Protein AF-F9VMH4-F1 (afdb_monomer)

Organism: Sulfurisphaera tokodaii (strain DSM 16993 / JCM 10545 / NBRC 100140 / 7) (NCBI:txid273063)

Sequence (99 aa):
MEYKCFICKNIFDSFRNLKIHVIRAHNNGQCPLCGKETKNLSMHSKMMAKSDPWHLVLSCIL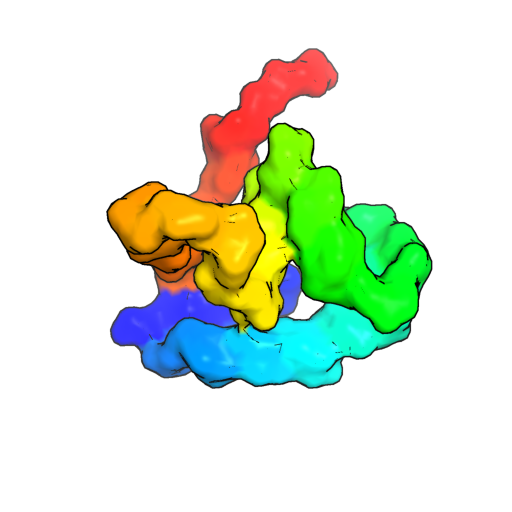TECDYINDDEIKRMMINLVKIVLVESVPLDIISKEEN

Solvent-accessible surface area (backbone atoms only — not comparable to full-atom values): 5797 Å² total; per-residue (Å²): 113,56,33,37,39,89,88,81,63,53,76,24,80,37,69,67,57,41,32,54,44,46,59,71,76,50,60,79,49,37,36,85,87,79,68,48,76,35,98,46,61,54,63,53,20,52,72,40,30,85,82,31,71,67,30,32,46,52,17,33,54,70,52,65,40,70,85,47,85,50,66,65,60,31,51,52,50,53,50,52,46,52,49,45,28,47,69,69,56,65,64,68,80,72,52,73,90,78,133

Secondary structure (DSSP, 8-state):
-PEEPTTT--EESSHHHHHHHHHHHS-SSB-TTT--B-S-HHHHHHHHTTT-HHHHHHHHHHHTTTT---HHHHHHHHHHHHHHHHS---GGGTS----

Foldseek 3Di:
DWFADPLPRDIDPDLLVSLVCCVPPVPPQAHSPPRHGDPDLLVVLVVCVVPDVVSVLVNCSNPLPVVPPDPVVSVVSNVVSRCCRPPVPPCVVVPDDDD

InterPro domains:
  IPR013087 Zinc finger C2H2-type [PS00028] (5-26)

Radius of gyration: 13.09 Å; Cα contacts (8 Å, |Δi|>4): 111; chains: 1; bounding box: 37×30×31 Å

pLDDT: mean 89.06, std 14.68, range [36.03, 97.75]

Nearest PDB structures (foldseek):
  2wbt-assembly1_B  TM=5.579E-01  e=8.723E-01  Sulfolobus spindle-shaped virus 1
  2wbt-assembly1_A  TM=5.635E-01  e=8.723E-01  Sulfolobus spindle-shaped virus 1

Structure (mmCIF, N/CA/C/O backbone):
data_AF-F9VMH4-F1
#
_entry.id   AF-F9VMH4-F1
#
loop_
_atom_site.group_PDB
_atom_site.id
_atom_site.type_symbol
_atom_site.label_atom_id
_atom_site.label_alt_id
_atom_site.label_comp_id
_atom_site.label_asym_id
_atom_site.label_entity_id
_atom_site.label_seq_id
_atom_site.pdbx_PDB_ins_code
_atom_site.Cartn_x
_atom_site.Cartn_y
_atom_site.Cartn_z
_atom_site.occupancy
_atom_site.B_iso_or_equiv
_atom_site.auth_seq_id
_atom_site.auth_comp_id
_atom_site.auth_asym_id
_atom_site.auth_atom_id
_atom_site.pdbx_PDB_model_num
ATOM 1 N N . MET A 1 1 ? 8.200 -15.260 1.804 1.00 77.00 1 MET A N 1
ATOM 2 C CA . MET A 1 1 ? 6.979 -14.502 2.131 1.00 77.00 1 MET A CA 1
ATOM 3 C C . MET A 1 1 ? 6.554 -13.788 0.869 1.00 77.00 1 MET A C 1
ATOM 5 O O . MET A 1 1 ? 7.366 -13.045 0.333 1.00 77.00 1 MET A O 1
ATOM 9 N N . GLU A 1 2 ? 5.359 -14.065 0.367 1.00 91.88 2 GLU A N 1
ATOM 10 C CA . GLU A 1 2 ? 4.872 -13.513 -0.898 1.00 91.88 2 GLU A CA 1
ATOM 11 C C . GLU A 1 2 ? 3.946 -12.328 -0.628 1.00 91.88 2 GLU A C 1
ATOM 13 O O . GLU A 1 2 ? 2.986 -12.442 0.124 1.00 91.88 2 GLU A O 1
ATOM 18 N N . TYR A 1 3 ? 4.246 -11.178 -1.221 1.00 94.25 3 TYR A N 1
ATOM 19 C CA . TYR A 1 3 ? 3.480 -9.949 -1.063 1.00 94.25 3 TYR A CA 1
ATOM 20 C C . TYR A 1 3 ? 2.589 -9.736 -2.277 1.00 94.25 3 TYR A C 1
ATOM 22 O O . TYR A 1 3 ? 3.073 -9.527 -3.391 1.00 94.25 3 TYR A O 1
ATOM 30 N N . LYS A 1 4 ? 1.280 -9.741 -2.059 1.00 94.94 4 LYS A N 1
ATOM 31 C CA . LYS A 1 4 ? 0.273 -9.536 -3.092 1.00 94.94 4 LYS A CA 1
ATOM 32 C C . LYS A 1 4 ? -0.090 -8.059 -3.191 1.00 94.94 4 LYS A C 1
ATOM 34 O O . LYS A 1 4 ? -0.492 -7.425 -2.217 1.00 94.94 4 LYS A O 1
ATOM 39 N N . CYS A 1 5 ? 0.004 -7.495 -4.389 1.00 94.81 5 CYS A N 1
ATOM 40 C CA . CYS A 1 5 ? -0.503 -6.158 -4.662 1.00 94.81 5 CYS A CA 1
ATOM 41 C C . CYS A 1 5 ? -2.022 -6.146 -4.482 1.00 94.81 5 CYS A C 1
ATOM 43 O O . CYS A 1 5 ? -2.747 -6.817 -5.209 1.00 94.81 5 CYS A O 1
ATOM 45 N N . PHE A 1 6 ? -2.535 -5.357 -3.546 1.00 92.00 6 PHE A N 1
ATOM 46 C CA . PHE A 1 6 ? -3.974 -5.316 -3.301 1.00 92.00 6 PHE A CA 1
ATOM 47 C C . PHE A 1 6 ? -4.774 -4.658 -4.445 1.00 92.00 6 PHE A C 1
ATOM 49 O O . PHE A 1 6 ? -5.960 -4.960 -4.574 1.00 92.00 6 PHE A O 1
ATOM 56 N N . ILE A 1 7 ? -4.119 -3.869 -5.312 1.00 93.69 7 ILE A N 1
ATOM 57 C CA . ILE A 1 7 ? -4.715 -3.182 -6.474 1.00 93.69 7 ILE A CA 1
ATOM 58 C C . ILE A 1 7 ? -4.889 -4.138 -7.667 1.00 93.69 7 ILE A C 1
ATOM 60 O O . ILE A 1 7 ? -5.991 -4.275 -8.182 1.00 93.69 7 ILE A O 1
ATOM 64 N N . CYS A 1 8 ? -3.825 -4.833 -8.097 1.00 95.06 8 CYS A N 1
ATOM 65 C CA . CYS A 1 8 ? -3.849 -5.673 -9.311 1.00 95.06 8 CYS A CA 1
ATOM 66 C C . CYS A 1 8 ? -3.523 -7.157 -9.078 1.00 95.06 8 CYS A C 1
ATOM 68 O O . CYS A 1 8 ? -3.385 -7.919 -10.027 1.00 95.06 8 CYS A O 1
ATOM 70 N N . LYS A 1 9 ? -3.366 -7.570 -7.817 1.00 92.69 9 LYS A N 1
ATOM 71 C CA . LYS A 1 9 ? -3.144 -8.955 -7.365 1.00 92.69 9 LYS A CA 1
ATOM 72 C C . LYS A 1 9 ? -1.837 -9.627 -7.822 1.00 92.69 9 LYS A C 1
ATOM 74 O O . LYS A 1 9 ? -1.639 -10.792 -7.493 1.00 92.69 9 LYS A O 1
ATOM 79 N N . ASN A 1 10 ? -0.920 -8.897 -8.467 1.00 95.00 10 ASN A N 1
ATOM 80 C CA . ASN A 1 10 ? 0.439 -9.373 -8.762 1.00 95.00 10 ASN A CA 1
ATOM 81 C C . ASN A 1 10 ? 1.207 -9.712 -7.478 1.00 95.00 10 ASN A C 1
ATOM 83 O O . ASN A 1 10 ? 1.066 -9.015 -6.472 1.00 95.00 10 ASN A O 1
ATOM 87 N N . ILE A 1 11 ? 2.037 -10.751 -7.537 1.00 95.69 11 ILE A N 1
ATOM 88 C CA . ILE A 1 11 ? 2.773 -11.292 -6.391 1.00 95.69 11 ILE A CA 1
ATOM 89 C C . ILE A 1 11 ? 4.254 -10.914 -6.493 1.00 95.69 11 ILE A C 1
ATOM 91 O O . ILE A 1 11 ? 4.834 -10.928 -7.578 1.00 95.69 11 ILE A O 1
ATOM 95 N N . PHE A 1 12 ? 4.859 -10.577 -5.355 1.00 96.38 12 PHE A N 1
ATOM 96 C CA . PHE A 1 12 ? 6.259 -10.178 -5.235 1.00 96.38 12 PHE A CA 1
ATOM 97 C C . PHE A 1 12 ? 6.938 -10.923 -4.086 1.00 96.38 12 PHE A C 1
ATOM 99 O O . PHE A 1 12 ? 6.359 -11.113 -3.021 1.00 96.38 12 PHE A O 1
ATOM 106 N N . ASP A 1 13 ? 8.202 -11.281 -4.268 1.00 95.56 13 ASP A N 1
ATOM 107 C CA . ASP A 1 13 ? 9.041 -11.966 -3.274 1.00 95.56 13 ASP A CA 1
ATOM 108 C C . ASP A 1 13 ? 9.497 -11.064 -2.108 1.00 95.56 13 ASP A C 1
ATOM 110 O O . ASP A 1 13 ? 9.974 -11.543 -1.077 1.00 95.56 13 ASP A O 1
ATOM 114 N N . SER A 1 14 ? 9.357 -9.744 -2.252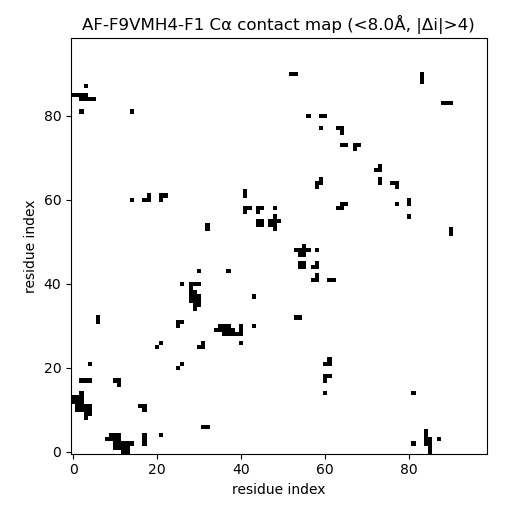 1.00 95.62 14 SER A N 1
ATOM 115 C CA . SER A 1 14 ? 9.752 -8.771 -1.238 1.00 95.62 14 SER A CA 1
ATOM 116 C C . SER A 1 14 ? 8.853 -7.535 -1.217 1.00 95.62 14 SER A C 1
ATOM 118 O O . SER A 1 14 ? 8.355 -7.064 -2.242 1.00 95.62 14 SER A O 1
ATOM 120 N N . PHE A 1 15 ? 8.711 -6.944 -0.027 1.00 95.00 15 PHE A N 1
ATOM 121 C CA . PHE A 1 15 ? 7.957 -5.703 0.173 1.00 95.00 15 PHE A CA 1
ATOM 122 C C . PHE A 1 15 ? 8.532 -4.537 -0.647 1.00 95.00 15 PHE A C 1
ATOM 124 O O . PHE A 1 15 ? 7.791 -3.718 -1.186 1.00 95.00 15 PHE A O 1
ATOM 131 N N . ARG A 1 16 ? 9.863 -4.489 -0.804 1.00 96.12 16 ARG A N 1
ATOM 132 C CA . ARG A 1 16 ? 10.549 -3.495 -1.640 1.00 96.12 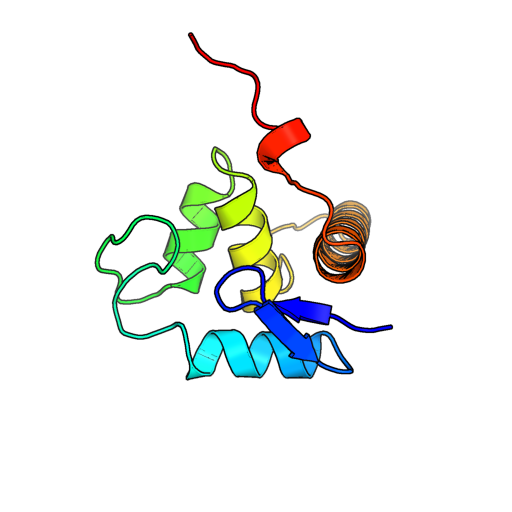16 ARG A CA 1
ATOM 133 C C . ARG A 1 16 ? 10.150 -3.620 -3.112 1.00 96.12 16 ARG A C 1
ATOM 135 O O . ARG A 1 16 ? 9.892 -2.602 -3.750 1.00 96.12 16 ARG A O 1
ATOM 142 N N . ASN A 1 17 ? 10.074 -4.842 -3.639 1.00 97.50 17 ASN A N 1
ATOM 143 C CA . ASN A 1 17 ? 9.660 -5.076 -5.023 1.00 97.50 17 ASN A CA 1
ATOM 144 C C . ASN A 1 17 ? 8.187 -4.703 -5.235 1.00 97.50 17 ASN A C 1
ATOM 146 O O . ASN A 1 17 ? 7.874 -4.022 -6.212 1.00 97.50 17 ASN A O 1
ATOM 150 N N . LEU A 1 18 ? 7.310 -5.024 -4.276 1.00 97.25 18 LEU A N 1
ATOM 151 C CA . LEU A 1 18 ? 5.919 -4.562 -4.294 1.00 97.25 18 LEU A CA 1
ATOM 152 C C . LEU A 1 18 ? 5.822 -3.025 -4.286 1.00 97.25 18 LEU A C 1
ATOM 154 O O . LEU A 1 18 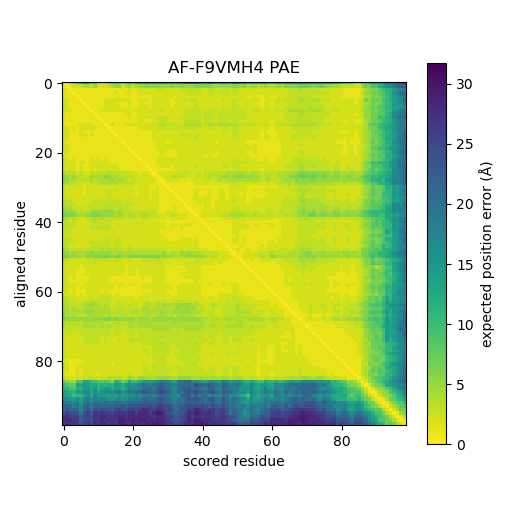? 5.080 -2.454 -5.083 1.00 97.25 18 LEU A O 1
ATOM 158 N N . LYS A 1 19 ? 6.588 -2.337 -3.433 1.00 97.19 19 LYS A N 1
ATOM 159 C CA . LYS A 1 19 ? 6.635 -0.866 -3.390 1.00 97.19 19 LYS A CA 1
ATOM 160 C C . LYS A 1 19 ? 7.031 -0.268 -4.739 1.00 97.19 19 LYS A C 1
ATOM 162 O O . LYS A 1 19 ? 6.348 0.621 -5.242 1.00 97.19 19 LYS A O 1
ATOM 167 N N . ILE A 1 20 ? 8.109 -0.773 -5.345 1.00 97.56 20 ILE A N 1
ATOM 168 C CA . ILE A 1 20 ? 8.562 -0.329 -6.673 1.00 97.56 20 ILE A CA 1
ATOM 169 C C . ILE A 1 20 ? 7.470 -0.564 -7.721 1.00 97.56 20 ILE A C 1
ATOM 171 O O . ILE A 1 20 ? 7.220 0.314 -8.547 1.00 97.56 20 ILE A O 1
ATOM 175 N N . HIS A 1 21 ? 6.801 -1.717 -7.675 1.00 97.75 21 HIS A N 1
ATOM 176 C CA . HIS A 1 21 ? 5.677 -2.010 -8.555 1.00 97.75 21 HIS A CA 1
ATOM 177 C C . HIS A 1 21 ? 4.544 -0.990 -8.395 1.00 97.75 21 HIS A C 1
ATOM 179 O O . HIS A 1 21 ? 4.109 -0.431 -9.398 1.00 97.75 21 HIS A O 1
ATOM 185 N N . VAL A 1 22 ? 4.110 -0.688 -7.167 1.00 97.25 22 VAL A N 1
ATOM 186 C CA . VAL A 1 22 ? 3.029 0.281 -6.920 1.00 97.25 22 VAL A CA 1
ATOM 187 C C . VAL A 1 22 ? 3.391 1.671 -7.445 1.00 97.25 22 VAL A C 1
ATOM 189 O O . VAL A 1 22 ? 2.578 2.295 -8.122 1.00 97.25 22 VAL A O 1
ATOM 192 N N . ILE A 1 23 ? 4.628 2.126 -7.222 1.00 96.12 23 ILE A N 1
ATOM 193 C CA . ILE A 1 23 ? 5.110 3.426 -7.720 1.00 96.12 23 ILE A CA 1
ATOM 194 C C . ILE A 1 23 ? 5.117 3.483 -9.253 1.00 96.12 23 ILE A C 1
ATOM 196 O O . ILE A 1 23 ? 4.867 4.541 -9.820 1.00 96.12 23 ILE A O 1
ATOM 200 N N . ARG A 1 24 ? 5.427 2.378 -9.939 1.00 96.62 24 ARG A N 1
ATOM 201 C CA . ARG A 1 24 ? 5.551 2.361 -11.407 1.00 96.62 24 ARG A CA 1
ATOM 202 C C . ARG A 1 24 ? 4.237 2.089 -12.131 1.00 96.62 24 ARG A C 1
ATOM 204 O O . ARG A 1 24 ? 4.028 2.638 -13.204 1.00 96.62 24 ARG A O 1
ATOM 211 N N . ALA A 1 25 ? 3.391 1.224 -11.579 1.00 96.88 25 ALA A N 1
ATOM 212 C CA . ALA A 1 25 ? 2.183 0.745 -12.246 1.00 96.88 25 ALA A CA 1
ATOM 213 C C . ALA A 1 25 ? 0.918 1.511 -11.835 1.00 96.88 25 ALA A C 1
ATOM 215 O O . ALA A 1 25 ? 0.003 1.628 -12.642 1.00 96.88 25 ALA A O 1
ATOM 216 N N . HIS A 1 26 ? 0.873 2.044 -10.608 1.00 95.44 26 HIS A N 1
ATOM 217 C CA . HIS A 1 26 ? -0.355 2.592 -10.010 1.00 95.44 26 HIS A CA 1
ATOM 218 C C . HIS A 1 26 ? -0.250 4.072 -9.621 1.00 95.44 26 HIS A C 1
ATOM 220 O O . HIS A 1 26 ? -1.145 4.602 -8.971 1.00 95.44 26 HIS A O 1
ATOM 226 N N . ASN A 1 27 ? 0.832 4.752 -10.010 1.00 92.19 27 ASN A N 1
ATOM 227 C CA . ASN A 1 27 ? 1.002 6.197 -9.840 1.00 92.19 27 ASN A CA 1
ATOM 228 C C . ASN A 1 27 ? 0.933 6.906 -11.200 1.00 92.19 27 ASN A C 1
ATOM 230 O O . ASN A 1 27 ? 1.942 7.346 -11.747 1.00 92.19 27 ASN A O 1
ATOM 234 N N . ASN A 1 28 ? -0.270 6.984 -11.761 1.00 92.56 28 ASN A N 1
ATOM 235 C CA . ASN A 1 28 ? -0.548 7.517 -13.099 1.00 92.56 28 ASN A CA 1
ATOM 236 C C . ASN A 1 28 ? -1.255 8.889 -13.068 1.00 92.56 28 ASN A C 1
ATOM 238 O O . ASN A 1 28 ? -1.954 9.248 -14.010 1.00 92.56 28 ASN A O 1
ATOM 242 N N . GLY A 1 29 ? -1.096 9.655 -11.983 1.00 94.06 29 GLY A N 1
ATOM 243 C CA . GLY A 1 29 ? -1.779 10.943 -11.790 1.00 94.06 29 GLY A CA 1
ATOM 244 C C . GLY A 1 29 ? -3.196 10.830 -11.218 1.00 94.06 29 GLY A C 1
ATOM 245 O O . GLY A 1 29 ? -3.832 11.850 -10.954 1.00 94.06 29 GLY A O 1
ATOM 246 N N . GLN A 1 30 ? -3.674 9.613 -10.961 1.00 96.81 30 GLN A N 1
ATOM 247 C CA . GLN A 1 30 ? -4.948 9.331 -10.311 1.00 96.81 30 GLN A CA 1
ATOM 248 C C . GLN A 1 30 ? -4.733 8.370 -9.138 1.00 96.81 30 GLN A C 1
ATOM 250 O O . GLN A 1 30 ? -3.860 7.506 -9.174 1.00 96.81 30 GLN A O 1
ATOM 255 N N . CYS A 1 31 ? -5.516 8.520 -8.070 1.00 97.12 31 CYS A N 1
ATOM 256 C CA . CYS A 1 31 ? -5.505 7.559 -6.977 1.00 97.12 31 CYS A CA 1
ATOM 257 C C . CYS A 1 31 ? -6.170 6.245 -7.422 1.00 97.12 31 CYS A C 1
ATOM 259 O O . CYS A 1 31 ? -7.342 6.280 -7.808 1.00 97.12 31 CYS A O 1
ATOM 261 N N . PRO A 1 32 ? -5.495 5.086 -7.302 1.00 95.75 32 PRO A N 1
ATOM 262 C CA . PRO A 1 32 ? -6.048 3.798 -7.720 1.00 95.75 32 PRO A CA 1
ATOM 263 C C . PRO A 1 32 ? -7.188 3.295 -6.819 1.00 95.75 32 PRO A C 1
ATOM 265 O O . PRO A 1 32 ? -7.823 2.304 -7.158 1.00 95.75 32 PRO A O 1
ATOM 268 N N . LEU A 1 33 ? -7.437 3.940 -5.672 1.00 95.44 33 LEU A N 1
ATOM 269 C CA . LEU A 1 33 ? -8.465 3.522 -4.709 1.00 95.44 33 LEU A CA 1
ATOM 270 C C . LEU A 1 33 ? -9.761 4.319 -4.836 1.00 95.44 33 LEU A C 1
ATOM 272 O O . LEU A 1 33 ? -10.840 3.746 -4.764 1.00 95.44 33 LEU A O 1
ATOM 276 N N . CYS A 1 34 ? -9.661 5.636 -5.030 1.00 96.31 34 CYS A N 1
ATOM 277 C CA . CYS A 1 34 ? -10.827 6.523 -5.081 1.00 96.31 34 CYS A CA 1
ATOM 278 C C . CYS A 1 34 ? -11.014 7.244 -6.422 1.00 96.31 34 CYS A C 1
ATOM 280 O O . CYS A 1 34 ? -11.956 8.016 -6.569 1.00 96.31 34 CYS A O 1
ATOM 282 N N . GLY A 1 35 ? -10.107 7.066 -7.387 1.00 96.12 35 GLY A N 1
ATOM 283 C CA . GLY A 1 35 ? -10.199 7.719 -8.694 1.00 96.12 35 GLY A CA 1
ATOM 284 C C . GLY A 1 35 ? -9.950 9.234 -8.675 1.00 96.12 35 GLY A C 1
ATOM 285 O O . GLY A 1 35 ? -10.120 9.898 -9.694 1.00 96.12 35 GLY A O 1
ATOM 286 N N . LYS A 1 36 ? -9.537 9.826 -7.550 1.00 97.12 36 LYS A N 1
ATOM 287 C CA . LYS A 1 36 ? -9.249 11.264 -7.487 1.00 97.12 36 LYS A CA 1
ATOM 288 C C . LYS A 1 36 ? -7.926 11.594 -8.179 1.00 97.12 36 LYS A C 1
ATOM 290 O O . LYS A 1 36 ? -6.911 10.960 -7.895 1.00 97.12 36 LYS A O 1
ATOM 295 N N . GLU A 1 37 ? -7.915 12.618 -9.027 1.00 97.69 37 GLU A N 1
ATOM 296 C CA . GLU A 1 37 ? -6.678 13.150 -9.606 1.00 97.69 37 GLU A CA 1
ATOM 297 C C . GLU A 1 37 ? -5.738 13.671 -8.508 1.00 97.69 37 GLU A C 1
ATOM 299 O O . GLU A 1 37 ? -6.139 14.414 -7.606 1.00 97.69 37 GLU A O 1
ATOM 304 N N . THR A 1 38 ? -4.469 13.273 -8.567 1.00 96.31 38 THR A N 1
ATOM 305 C CA . THR A 1 38 ? -3.451 13.679 -7.601 1.00 96.31 38 THR A CA 1
ATOM 306 C C . THR A 1 38 ? -2.079 13.786 -8.250 1.00 96.31 38 THR A C 1
ATOM 308 O O . THR A 1 38 ? -1.607 12.883 -8.933 1.00 96.31 38 THR A O 1
ATOM 311 N N . LYS A 1 39 ? -1.391 14.897 -7.975 1.00 93.81 39 LYS A N 1
ATOM 312 C CA . LYS A 1 39 ? 0.009 15.100 -8.379 1.00 93.81 39 LYS A CA 1
ATOM 313 C C . LYS A 1 39 ? 0.995 14.378 -7.457 1.00 93.81 39 LYS A C 1
ATOM 315 O O . LYS A 1 39 ? 2.157 14.217 -7.810 1.00 93.81 39 LYS A O 1
ATOM 320 N N . ASN A 1 40 ? 0.553 13.985 -6.261 1.00 94.69 40 ASN A N 1
ATOM 321 C CA . ASN A 1 40 ? 1.376 13.313 -5.263 1.00 94.69 40 ASN A CA 1
ATOM 322 C C . ASN A 1 40 ? 0.545 12.234 -4.560 1.00 94.69 40 ASN A C 1
ATOM 324 O O . ASN A 1 40 ? -0.177 12.501 -3.593 1.00 94.69 40 ASN A O 1
ATOM 328 N N . LEU A 1 41 ? 0.642 11.005 -5.070 1.00 96.06 41 LEU A N 1
ATOM 329 C CA . LEU A 1 41 ? -0.106 9.866 -4.548 1.00 96.06 41 LEU A CA 1
ATOM 330 C C . LEU A 1 41 ? 0.237 9.561 -3.084 1.00 96.06 41 LEU A C 1
ATOM 332 O O . LEU A 1 41 ? -0.662 9.249 -2.305 1.00 96.06 41 LEU A O 1
ATOM 336 N N . SER A 1 42 ? 1.502 9.707 -2.686 1.00 95.38 42 SER A N 1
ATOM 337 C CA . SER A 1 42 ? 1.948 9.466 -1.309 1.00 95.38 42 SER A CA 1
ATOM 338 C C . SER A 1 42 ? 1.278 10.423 -0.324 1.00 95.38 42 SER A C 1
ATOM 340 O O . SER A 1 42 ? 0.704 9.987 0.672 1.00 95.38 42 SER A O 1
ATOM 342 N N . MET A 1 43 ? 1.282 11.727 -0.622 1.00 95.62 43 MET A N 1
ATOM 343 C CA . MET A 1 43 ? 0.654 12.724 0.248 1.00 95.62 43 MET A CA 1
ATOM 344 C C . MET A 1 43 ? -0.868 12.574 0.282 1.00 95.62 43 MET A C 1
ATOM 346 O O . MET A 1 43 ? -1.462 12.649 1.357 1.00 95.62 43 MET A O 1
ATOM 350 N N . HIS A 1 44 ? -1.493 12.304 -0.867 1.00 96.44 44 HIS A N 1
ATOM 351 C CA . HIS A 1 44 ? -2.921 12.000 -0.928 1.00 96.44 44 HIS A CA 1
ATOM 352 C C . HIS A 1 44 ? -3.277 10.794 -0.043 1.00 96.44 44 HIS A C 1
ATOM 354 O O . HIS A 1 44 ? -4.146 10.906 0.819 1.00 96.44 44 HIS A O 1
ATOM 360 N N . SER A 1 45 ? -2.557 9.678 -0.193 1.00 96.19 45 SER A N 1
ATOM 361 C CA . SER A 1 45 ? -2.800 8.449 0.574 1.00 96.19 45 SER A CA 1
ATOM 362 C C . SER A 1 45 ? -2.627 8.677 2.074 1.00 96.19 45 SER A C 1
ATOM 364 O O . SER A 1 45 ? -3.487 8.285 2.859 1.00 96.19 45 SER A O 1
ATOM 366 N N . LYS A 1 46 ? -1.582 9.410 2.480 1.00 95.25 46 LYS A N 1
ATOM 367 C CA . LYS A 1 46 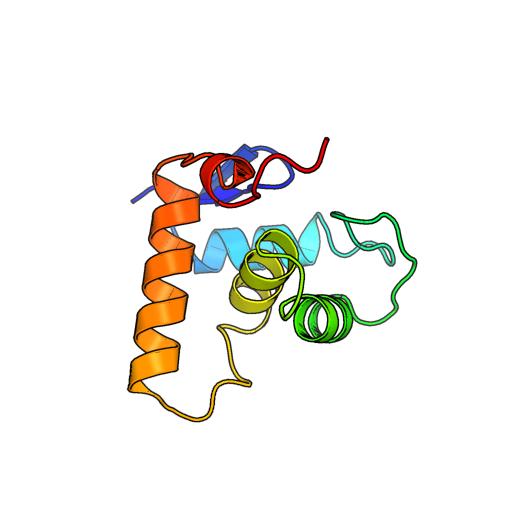? -1.360 9.803 3.878 1.00 95.25 46 LYS A CA 1
ATOM 368 C C . LYS A 1 46 ? -2.529 10.603 4.460 1.00 95.25 46 LYS A C 1
ATOM 370 O O . LYS A 1 46 ? -2.922 10.364 5.597 1.00 95.25 46 LYS A O 1
ATOM 375 N N . MET A 1 47 ? -3.095 11.544 3.705 1.00 94.75 47 MET A N 1
ATOM 376 C CA . MET A 1 47 ? -4.230 12.348 4.176 1.00 94.75 47 MET A CA 1
ATOM 377 C C . MET A 1 47 ? -5.512 11.524 4.354 1.00 94.75 47 MET A C 1
ATOM 379 O O . MET A 1 47 ? -6.322 11.852 5.221 1.00 94.75 47 MET A O 1
ATOM 383 N N . MET A 1 48 ? -5.698 10.484 3.537 1.00 95.25 48 MET A N 1
ATOM 384 C CA . MET A 1 48 ? -6.871 9.604 3.577 1.00 95.25 48 MET A CA 1
ATOM 385 C C . MET A 1 48 ? -6.722 8.452 4.587 1.00 95.25 48 MET A C 1
ATOM 387 O O . MET A 1 48 ? -7.721 7.931 5.073 1.00 95.25 48 MET A O 1
ATOM 391 N N . ALA A 1 49 ? -5.491 8.097 4.970 1.00 92.44 49 ALA A N 1
ATOM 392 C CA . ALA A 1 49 ? -5.176 6.988 5.877 1.00 92.44 49 ALA A CA 1
ATOM 393 C C . ALA A 1 49 ? -5.880 7.041 7.247 1.00 92.44 49 ALA A C 1
ATOM 395 O O . ALA A 1 49 ? -6.021 6.017 7.906 1.00 92.44 49 ALA A O 1
ATOM 396 N N . LYS A 1 50 ? -6.327 8.224 7.687 1.00 87.62 50 LYS A N 1
ATOM 397 C CA . LYS A 1 50 ? -7.078 8.405 8.941 1.00 87.62 50 LYS A CA 1
ATOM 398 C C . LYS A 1 50 ? -8.522 7.890 8.890 1.00 87.62 50 LYS A C 1
ATOM 400 O O . LYS A 1 50 ? -9.137 7.739 9.937 1.00 87.62 50 LYS A O 1
ATOM 405 N N . SER A 1 51 ? -9.076 7.718 7.693 1.00 90.19 51 SER A N 1
ATOM 406 C CA . SER A 1 51 ? -10.494 7.406 7.474 1.00 90.19 51 SER A CA 1
ATOM 407 C C . SER A 1 51 ? -10.719 6.239 6.518 1.00 90.19 51 SER A C 1
ATOM 409 O O . SER A 1 51 ? -11.845 5.775 6.411 1.00 90.19 51 SER A O 1
ATOM 411 N N . ASP A 1 52 ? -9.680 5.768 5.826 1.00 93.06 52 ASP A N 1
ATOM 412 C CA . ASP A 1 52 ? -9.758 4.590 4.966 1.00 93.06 52 ASP A CA 1
ATOM 413 C C . ASP A 1 52 ? -8.544 3.662 5.187 1.00 93.06 52 ASP A C 1
ATOM 415 O O . ASP A 1 52 ? -7.408 4.046 4.864 1.00 93.06 52 ASP A O 1
ATOM 419 N N . PRO A 1 53 ? -8.766 2.433 5.698 1.00 92.88 53 PRO A N 1
ATOM 420 C CA . PRO A 1 53 ? -7.728 1.419 5.864 1.00 92.88 53 PRO A CA 1
ATOM 421 C C . PRO A 1 53 ? -6.951 1.105 4.580 1.00 92.88 53 PRO A C 1
ATOM 423 O O . PRO A 1 53 ? -5.748 0.843 4.642 1.00 92.88 53 PRO A O 1
ATOM 426 N N . TRP A 1 54 ? -7.578 1.168 3.403 1.00 94.25 54 TRP A N 1
ATOM 427 C CA . TRP A 1 54 ? -6.875 0.887 2.149 1.00 94.25 54 TRP A CA 1
ATOM 428 C C . TRP A 1 54 ? -5.930 2.022 1.750 1.00 94.25 54 TRP A C 1
ATOM 430 O O . TRP A 1 54 ? -4.817 1.758 1.284 1.00 94.25 54 TRP A O 1
ATOM 440 N N . HIS A 1 55 ? -6.299 3.280 2.013 1.00 95.81 55 HIS A N 1
ATOM 441 C CA . HIS A 1 55 ? -5.364 4.397 1.863 1.00 95.81 55 HIS A CA 1
ATOM 442 C C . HIS A 1 55 ? -4.244 4.361 2.912 1.00 95.81 55 HIS A C 1
ATOM 444 O O . HIS A 1 55 ? -3.129 4.786 2.609 1.00 95.81 55 HIS A O 1
ATOM 450 N N . LEU A 1 56 ? -4.486 3.816 4.110 1.00 94.19 56 LEU A N 1
ATOM 451 C CA . LEU A 1 56 ? -3.431 3.553 5.094 1.00 94.19 56 LEU A CA 1
ATOM 452 C C . LEU A 1 56 ? -2.433 2.508 4.582 1.00 94.19 56 LEU A C 1
ATOM 454 O O . LEU A 1 56 ? -1.227 2.757 4.617 1.00 94.19 56 LEU A O 1
ATOM 458 N N . VAL A 1 57 ? -2.918 1.383 4.046 1.00 95.75 57 VAL A N 1
ATOM 459 C CA . VAL A 1 57 ? -2.067 0.366 3.407 1.00 95.75 57 VAL A CA 1
ATOM 460 C C . VAL A 1 57 ? -1.251 0.989 2.275 1.00 95.75 57 VAL A C 1
ATOM 462 O O . VAL A 1 57 ? -0.028 0.844 2.255 1.00 95.75 57 VAL A O 1
ATOM 465 N N . LEU A 1 58 ? -1.891 1.742 1.373 1.00 96.12 58 LEU A N 1
ATOM 466 C CA . LEU A 1 58 ? -1.203 2.412 0.267 1.00 96.12 58 LEU A CA 1
ATOM 467 C C . LEU A 1 58 ? -0.135 3.394 0.760 1.00 96.12 58 LEU A C 1
ATOM 469 O O . LEU A 1 58 ? 0.996 3.375 0.276 1.00 96.12 58 LEU A O 1
ATOM 473 N N . SER A 1 59 ? -0.480 4.221 1.747 1.00 96.00 59 SER A N 1
ATOM 474 C CA . SER A 1 59 ? 0.429 5.181 2.377 1.00 96.00 59 SER A CA 1
ATOM 475 C C . SER A 1 59 ? 1.660 4.478 2.950 1.00 96.00 59 SER A C 1
ATOM 477 O O . SER A 1 59 ? 2.787 4.833 2.616 1.00 96.00 59 SER A O 1
ATOM 479 N N . CYS A 1 60 ? 1.470 3.409 3.727 1.00 96.50 60 CYS A N 1
ATOM 480 C CA . CYS A 1 60 ? 2.577 2.658 4.308 1.00 96.50 60 CYS A CA 1
ATOM 481 C C . CYS A 1 60 ? 3.418 1.905 3.263 1.00 96.50 60 CYS A C 1
ATOM 483 O O . CYS A 1 60 ? 4.630 1.805 3.441 1.00 96.50 60 CYS A O 1
ATOM 485 N N . ILE A 1 61 ? 2.850 1.436 2.145 1.00 96.69 61 ILE A N 1
ATOM 486 C CA . ILE A 1 61 ? 3.654 0.902 1.028 1.00 96.69 61 ILE A CA 1
ATOM 487 C C . ILE A 1 61 ? 4.539 2.000 0.425 1.00 96.69 61 ILE A C 1
ATOM 489 O O . ILE A 1 61 ? 5.725 1.778 0.179 1.00 96.69 61 ILE A O 1
ATOM 493 N N . LEU A 1 62 ? 3.983 3.189 0.187 1.00 96.12 62 LEU A N 1
ATOM 494 C CA . LEU A 1 62 ? 4.687 4.280 -0.487 1.00 96.12 62 LEU A CA 1
ATOM 495 C C . LEU A 1 62 ? 5.735 4.954 0.405 1.00 96.12 62 LEU A C 1
ATOM 497 O O . LEU A 1 62 ? 6.820 5.288 -0.078 1.00 96.12 62 LEU A O 1
ATOM 501 N N . THR A 1 63 ? 5.439 5.133 1.691 1.00 95.62 63 THR A N 1
ATOM 502 C CA . THR A 1 63 ? 6.260 5.947 2.599 1.00 95.62 63 THR A CA 1
ATOM 503 C C . THR A 1 63 ? 6.864 5.176 3.765 1.00 95.62 63 THR A C 1
ATOM 505 O O . THR A 1 63 ? 7.644 5.746 4.517 1.00 95.62 63 THR A O 1
ATOM 508 N N . GLU A 1 64 ? 6.548 3.886 3.929 1.00 94.38 64 GLU A N 1
ATOM 509 C CA . GLU A 1 64 ? 6.958 3.094 5.104 1.00 94.38 64 GLU A CA 1
ATOM 510 C C . GLU A 1 64 ? 6.549 3.770 6.420 1.00 94.38 64 GLU A C 1
ATOM 512 O O . GLU A 1 64 ? 7.289 3.790 7.404 1.00 94.38 64 GLU A O 1
ATOM 517 N N . CYS A 1 65 ? 5.350 4.360 6.395 1.00 91.56 65 CYS A N 1
ATOM 518 C CA . CYS A 1 65 ? 4.738 5.093 7.494 1.00 91.56 65 CYS A CA 1
ATOM 519 C C . CYS A 1 65 ? 5.697 6.143 8.114 1.00 91.56 65 CYS A C 1
ATOM 521 O O . CYS A 1 65 ? 5.723 6.332 9.328 1.00 91.56 65 CYS A O 1
ATOM 523 N N . ASP A 1 66 ? 6.503 6.820 7.286 1.00 93.19 66 ASP A N 1
ATOM 524 C CA . ASP A 1 66 ? 7.477 7.863 7.668 1.00 93.19 66 ASP A CA 1
ATOM 525 C C . ASP A 1 66 ? 6.926 8.995 8.547 1.00 93.19 66 ASP A C 1
ATOM 527 O O . ASP A 1 66 ? 7.683 9.662 9.244 1.00 93.19 66 ASP A O 1
ATOM 531 N N . TYR A 1 67 ? 5.615 9.203 8.524 1.00 89.75 67 TYR A N 1
ATOM 532 C CA . TYR A 1 67 ? 4.910 10.217 9.296 1.00 89.75 67 TYR A CA 1
ATOM 533 C C . TYR A 1 67 ? 4.545 9.797 10.721 1.00 89.75 67 TYR A C 1
ATOM 535 O O . TYR A 1 67 ? 4.025 10.621 11.475 1.00 89.75 67 TYR A O 1
ATOM 543 N N . ILE A 1 68 ? 4.745 8.527 11.072 1.00 90.19 68 ILE A N 1
ATOM 544 C CA . ILE A 1 68 ? 4.586 8.032 12.435 1.00 90.19 68 ILE A CA 1
ATOM 545 C C . ILE A 1 68 ? 5.917 8.266 13.151 1.00 90.19 68 ILE A C 1
ATOM 547 O O . ILE A 1 68 ? 6.914 7.623 12.829 1.00 90.19 68 ILE A O 1
ATOM 551 N N . ASN A 1 69 ? 5.925 9.206 14.097 1.00 93.81 69 ASN A N 1
ATOM 552 C CA . ASN A 1 69 ? 7.133 9.599 14.833 1.00 93.81 69 ASN A CA 1
ATOM 553 C C . ASN A 1 69 ? 7.538 8.591 15.917 1.00 93.81 69 ASN A C 1
ATOM 555 O O . ASN A 1 69 ? 8.683 8.591 16.352 1.00 93.81 69 ASN A O 1
ATOM 559 N N . ASP A 1 70 ? 6.594 7.773 16.378 1.00 97.06 70 ASP A N 1
ATOM 560 C CA . ASP A 1 70 ? 6.860 6.718 17.348 1.00 97.06 70 ASP A CA 1
ATOM 561 C C . ASP A 1 70 ? 7.368 5.468 16.617 1.00 97.06 70 ASP A C 1
ATOM 563 O O . ASP A 1 70 ? 6.646 4.867 15.816 1.00 97.06 70 ASP A O 1
ATOM 567 N N . ASP A 1 71 ? 8.623 5.093 16.865 1.00 95.75 71 ASP A N 1
ATOM 568 C CA . ASP A 1 71 ? 9.289 3.994 16.161 1.00 95.75 71 ASP A CA 1
ATOM 569 C C . ASP A 1 71 ? 8.669 2.621 16.446 1.00 95.75 71 ASP A C 1
ATOM 571 O O . ASP A 1 71 ? 8.690 1.740 15.577 1.00 95.75 71 ASP A O 1
ATOM 575 N N . GLU A 1 72 ? 8.120 2.417 17.645 1.00 97.44 72 GLU A N 1
ATOM 576 C CA . GLU A 1 72 ? 7.474 1.162 18.013 1.00 97.44 72 GLU A CA 1
ATOM 577 C C . GLU A 1 72 ? 6.155 1.022 17.253 1.00 97.44 72 GLU A C 1
ATOM 579 O O . GLU A 1 72 ? 5.955 0.035 16.536 1.00 97.44 72 GLU A O 1
ATOM 584 N N . ILE A 1 73 ? 5.318 2.063 17.291 1.00 95.44 73 ILE A N 1
ATOM 585 C CA . ILE A 1 73 ? 4.067 2.117 16.529 1.00 95.44 73 ILE A CA 1
ATOM 586 C C . ILE A 1 73 ? 4.358 2.001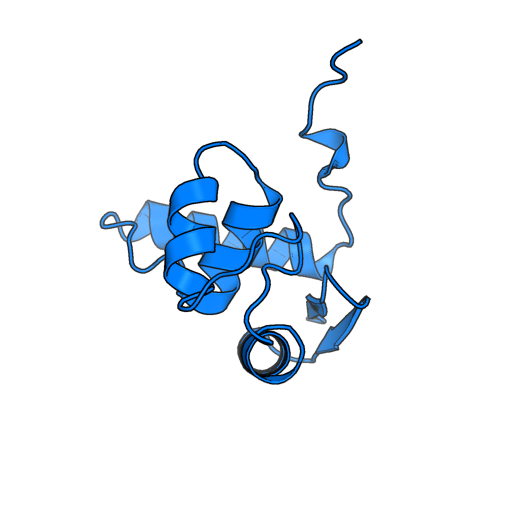 15.033 1.00 95.44 73 ILE A C 1
ATOM 588 O O . ILE A 1 73 ? 3.714 1.216 14.338 1.00 95.44 73 ILE A O 1
ATOM 592 N N . LYS A 1 74 ? 5.358 2.721 14.514 1.00 95.06 74 LYS A N 1
ATOM 593 C CA . LYS A 1 74 ? 5.753 2.653 13.102 1.00 95.06 74 LYS A CA 1
ATOM 594 C C . LYS A 1 74 ? 6.104 1.225 12.690 1.00 95.06 74 LYS A C 1
ATOM 596 O O . LYS A 1 74 ? 5.618 0.738 11.668 1.00 95.06 74 LYS A O 1
ATOM 601 N N . ARG A 1 75 ? 6.912 0.527 13.494 1.00 95.75 75 ARG A N 1
ATOM 602 C CA . ARG A 1 75 ? 7.299 -0.867 13.239 1.00 95.75 75 ARG A CA 1
ATOM 603 C C . ARG A 1 75 ? 6.093 -1.803 13.285 1.00 95.75 75 ARG A C 1
ATOM 605 O O . ARG A 1 75 ? 5.954 -2.643 12.395 1.00 95.75 75 ARG A O 1
ATOM 612 N N . MET A 1 76 ? 5.221 -1.649 14.281 1.00 96.00 76 MET A N 1
ATOM 613 C CA . MET A 1 76 ? 3.985 -2.428 14.393 1.00 96.00 76 MET A CA 1
ATOM 614 C C . MET A 1 76 ? 3.093 -2.228 13.166 1.00 96.00 76 MET A C 1
ATOM 616 O O . MET A 1 76 ? 2.672 -3.208 12.555 1.00 96.00 76 MET A O 1
ATOM 620 N N . MET A 1 77 ? 2.879 -0.982 12.742 1.00 94.31 77 MET A N 1
ATOM 621 C CA . MET A 1 77 ? 2.054 -0.657 11.578 1.00 94.31 77 MET A CA 1
ATOM 622 C C . MET A 1 77 ? 2.610 -1.248 10.281 1.00 94.31 77 MET A C 1
ATOM 624 O O . MET A 1 77 ? 1.860 -1.855 9.517 1.00 94.31 77 MET A O 1
ATOM 628 N N . ILE A 1 78 ? 3.922 -1.148 10.040 1.00 94.19 78 ILE A N 1
ATOM 629 C CA . ILE A 1 78 ? 4.557 -1.771 8.866 1.00 94.19 78 ILE A CA 1
ATOM 630 C C . ILE A 1 78 ? 4.364 -3.293 8.888 1.00 94.19 78 ILE A C 1
ATOM 632 O O . ILE A 1 78 ? 4.073 -3.889 7.850 1.00 94.19 78 ILE A O 1
ATOM 636 N N . ASN A 1 79 ? 4.516 -3.935 10.049 1.00 93.50 79 ASN A N 1
ATOM 637 C CA . ASN A 1 79 ? 4.327 -5.380 10.178 1.00 93.50 79 ASN A CA 1
ATOM 638 C C . ASN A 1 79 ? 2.872 -5.795 9.925 1.00 93.50 79 ASN A C 1
ATOM 640 O O . ASN A 1 79 ? 2.644 -6.755 9.192 1.00 93.50 79 ASN A O 1
ATOM 644 N N . LEU A 1 80 ? 1.898 -5.046 10.450 1.00 92.56 80 LEU A N 1
ATOM 645 C CA . LEU A 1 80 ? 0.476 -5.270 10.177 1.00 92.56 80 LEU A CA 1
ATOM 646 C C . LEU A 1 80 ? 0.171 -5.158 8.678 1.00 92.56 80 LEU A C 1
ATOM 648 O O . LEU A 1 80 ? -0.448 -6.052 8.108 1.00 92.56 80 LEU A O 1
ATOM 652 N N . VAL A 1 81 ? 0.673 -4.115 8.010 1.00 93.62 81 VAL A N 1
ATOM 653 C CA . VAL A 1 81 ? 0.506 -3.940 6.557 1.00 93.62 81 VAL A CA 1
ATOM 654 C C . VAL A 1 81 ? 1.127 -5.103 5.783 1.00 93.62 81 VAL A C 1
ATOM 656 O O . VAL A 1 81 ? 0.520 -5.609 4.842 1.00 93.62 81 VAL A O 1
ATOM 659 N N . LYS A 1 82 ? 2.311 -5.577 6.183 1.00 93.31 82 LYS A N 1
ATOM 660 C CA . LYS A 1 82 ? 2.936 -6.755 5.566 1.00 93.31 82 LYS A CA 1
ATOM 661 C C . LYS A 1 82 ? 2.066 -8.005 5.702 1.00 93.31 82 LYS A C 1
ATOM 663 O O . LYS A 1 82 ? 1.930 -8.715 4.716 1.00 93.31 82 LYS A O 1
ATOM 668 N N . ILE A 1 83 ? 1.455 -8.245 6.864 1.00 91.69 83 ILE A N 1
ATOM 669 C CA . ILE A 1 83 ? 0.543 -9.382 7.082 1.00 91.69 83 ILE A CA 1
ATOM 670 C C . ILE A 1 83 ? -0.679 -9.286 6.162 1.00 91.69 83 ILE A C 1
ATOM 672 O O . ILE A 1 83 ? -0.992 -10.247 5.463 1.00 91.69 83 ILE A O 1
ATOM 676 N N . VAL A 1 84 ? -1.317 -8.112 6.090 1.00 91.25 84 VAL A N 1
ATOM 677 C CA . VAL A 1 84 ? -2.469 -7.865 5.201 1.00 91.25 84 VAL A CA 1
ATOM 678 C C . VAL 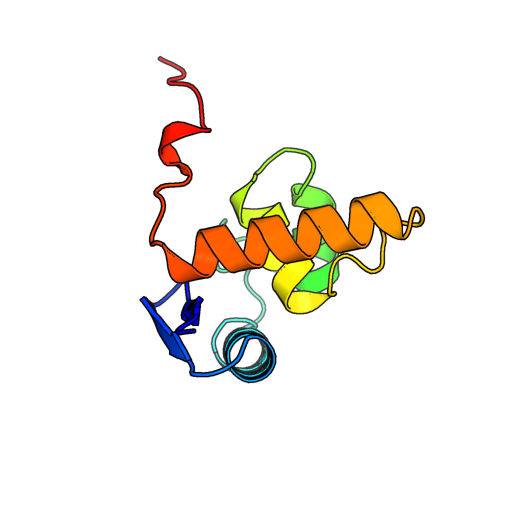A 1 84 ? -2.136 -8.194 3.742 1.00 91.25 84 VAL A C 1
ATOM 680 O O . VAL A 1 84 ? -2.943 -8.786 3.028 1.00 91.25 84 VAL A O 1
ATOM 683 N N . LEU A 1 85 ? -0.931 -7.833 3.295 1.00 91.31 85 LEU A N 1
ATOM 684 C CA . LEU A 1 85 ? -0.482 -8.044 1.917 1.00 91.31 85 LEU A CA 1
ATOM 685 C C . LEU A 1 85 ? -0.069 -9.491 1.617 1.00 91.31 85 LEU A C 1
ATOM 687 O O . LEU A 1 85 ? 0.032 -9.848 0.446 1.00 91.31 85 LEU A O 1
ATOM 691 N N . VAL A 1 86 ? 0.181 -10.308 2.636 1.00 89.69 86 VAL A N 1
ATOM 692 C CA . VAL A 1 86 ? 0.531 -11.728 2.489 1.00 89.69 86 VAL A CA 1
ATOM 693 C C . VAL A 1 86 ? -0.726 -12.586 2.479 1.00 89.69 86 VAL A C 1
ATOM 695 O O . VAL A 1 86 ? -0.964 -13.342 1.542 1.00 89.69 86 VAL A O 1
ATOM 698 N N . GLU A 1 87 ? -1.564 -12.439 3.501 1.00 70.19 87 GLU A N 1
ATOM 699 C CA . GLU A 1 87 ? -2.609 -13.418 3.816 1.00 70.19 87 GLU A CA 1
ATOM 700 C C . GLU A 1 87 ? -3.875 -13.269 2.955 1.00 70.19 87 GLU A C 1
ATOM 702 O O . GLU A 1 87 ? -4.872 -13.946 3.179 1.00 70.19 87 GLU A O 1
ATOM 707 N N . SER A 1 88 ? -3.881 -12.368 1.960 1.00 62.59 88 SER A N 1
ATOM 708 C CA . SER A 1 88 ? -5.105 -11.959 1.248 1.00 62.59 88 SER A CA 1
ATOM 709 C C . SER A 1 88 ? -6.270 -11.672 2.211 1.00 62.59 88 SER A C 1
ATOM 711 O O . SER A 1 88 ? -7.422 -11.850 1.818 1.00 62.59 88 SER A O 1
ATOM 713 N N . VAL A 1 89 ? -5.974 -11.256 3.456 1.00 59.50 89 VAL A N 1
ATOM 714 C CA . VAL A 1 89 ? -6.992 -10.992 4.475 1.00 59.50 89 VAL A CA 1
ATOM 715 C C . VAL A 1 89 ? -7.883 -9.889 3.923 1.00 59.50 89 VAL A C 1
ATOM 717 O O . VAL A 1 89 ? -7.384 -8.789 3.656 1.00 59.50 89 VAL A O 1
ATOM 720 N N . PRO A 1 90 ? -9.175 -10.170 3.711 1.00 55.38 90 PRO A N 1
ATOM 721 C CA . PRO A 1 90 ? -10.103 -9.163 3.244 1.00 55.38 90 PRO A CA 1
ATOM 722 C C . PRO A 1 90 ? -10.232 -8.087 4.341 1.00 55.38 90 PRO A C 1
ATOM 724 O O . PRO A 1 90 ? -10.753 -8.357 5.425 1.00 55.38 90 PRO A O 1
ATOM 727 N N . LEU A 1 91 ? -9.707 -6.870 4.117 1.00 57.97 91 LEU A N 1
ATOM 728 C CA . LEU A 1 91 ? -9.900 -5.743 5.056 1.00 57.97 91 LEU A CA 1
ATOM 729 C C . LEU A 1 91 ? -11.365 -5.281 5.110 1.00 57.97 91 LEU A C 1
ATOM 731 O O . LEU A 1 91 ? -11.732 -4.500 5.982 1.00 57.97 91 LEU A O 1
ATOM 735 N N . ASP A 1 92 ? -12.203 -5.791 4.214 1.00 55.59 92 ASP A N 1
ATOM 736 C CA . ASP A 1 92 ? -13.662 -5.725 4.235 1.00 55.59 92 ASP A CA 1
ATOM 737 C C . ASP A 1 92 ? -14.285 -6.344 5.500 1.00 55.59 92 ASP A C 1
ATOM 739 O O . ASP A 1 92 ? -15.393 -5.972 5.863 1.00 55.59 92 ASP A O 1
ATOM 743 N N . ILE A 1 93 ? -13.555 -7.177 6.257 1.00 53.94 93 ILE A N 1
ATOM 744 C CA . ILE A 1 93 ? -13.973 -7.627 7.602 1.00 53.94 93 ILE A CA 1
ATOM 745 C C . ILE A 1 93 ? -13.821 -6.496 8.652 1.00 53.94 93 ILE A C 1
ATOM 747 O O . ILE A 1 93 ? -14.427 -6.543 9.721 1.00 53.94 93 ILE A O 1
ATOM 751 N N . ILE A 1 94 ? -13.016 -5.462 8.369 1.00 52.81 94 ILE A N 1
ATOM 752 C CA . ILE A 1 94 ? -12.710 -4.342 9.283 1.00 52.81 94 ILE A CA 1
ATOM 753 C C . ILE A 1 94 ? -13.554 -3.096 8.966 1.00 52.81 94 ILE A C 1
ATOM 755 O O . ILE A 1 94 ? -13.794 -2.271 9.850 1.00 52.81 94 ILE A O 1
ATOM 759 N N . SER A 1 95 ? -14.061 -2.957 7.738 1.00 47.00 95 SER A N 1
ATOM 760 C CA . SER A 1 95 ? -15.119 -1.990 7.445 1.00 47.00 95 SER A CA 1
ATOM 761 C C . SER A 1 95 ? -16.443 -2.538 7.966 1.00 47.00 95 SER A C 1
ATOM 763 O O . SER A 1 95 ? -16.999 -3.464 7.382 1.00 47.00 95 SER A O 1
ATOM 765 N N . LYS A 1 96 ? -16.939 -1.972 9.072 1.00 44.06 96 LYS A N 1
ATOM 766 C CA . LYS A 1 96 ? -18.326 -2.158 9.508 1.00 44.06 96 LYS A CA 1
ATOM 767 C C . LYS A 1 96 ? -19.263 -2.049 8.305 1.00 44.06 96 LYS A C 1
ATOM 769 O O . LYS A 1 96 ? -19.149 -1.105 7.525 1.00 44.06 96 LYS A O 1
ATOM 774 N N . GLU A 1 97 ? -20.195 -2.990 8.223 1.00 46.47 97 GLU A N 1
ATOM 775 C CA . GLU A 1 97 ? -21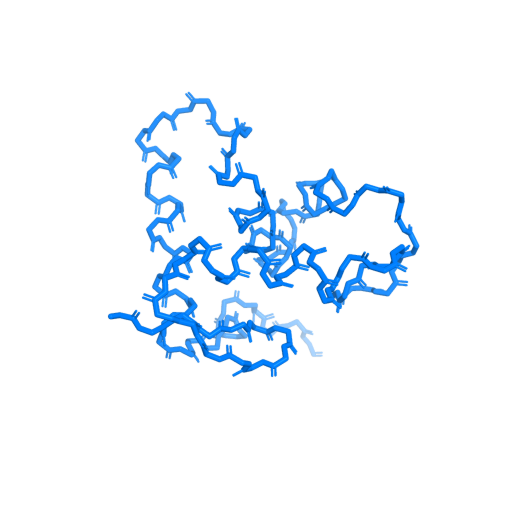.466 -2.799 7.537 1.00 46.47 97 GLU A CA 1
ATOM 776 C C . GLU A 1 97 ? -22.045 -1.444 7.974 1.00 46.47 97 GLU A C 1
ATOM 778 O O . GLU A 1 97 ? -22.362 -1.239 9.149 1.00 46.47 97 GLU A O 1
ATOM 783 N N . GLU A 1 98 ? -22.142 -0.500 7.043 1.00 44.84 98 GLU A N 1
ATOM 784 C CA . GLU A 1 98 ? -23.023 0.653 7.177 1.00 44.84 98 GLU A CA 1
ATOM 785 C C . GLU A 1 98 ? -24.120 0.510 6.116 1.00 44.84 98 GLU A C 1
ATOM 787 O O . GLU A 1 98 ? -23.913 0.862 4.959 1.00 44.84 98 GLU A O 1
ATOM 792 N N . ASN A 1 99 ? -25.255 -0.027 6.592 1.00 36.03 99 ASN A N 1
ATOM 793 C CA . ASN A 1 99 ? -26.621 -0.067 6.038 1.00 36.03 99 ASN A CA 1
ATOM 794 C C . ASN A 1 99 ? -26.871 -0.705 4.664 1.00 36.03 99 ASN A C 1
ATOM 796 O O . ASN A 1 99 ? -26.614 -0.061 3.624 1.00 36.03 99 ASN A O 1
#

Mean predicted aligned erro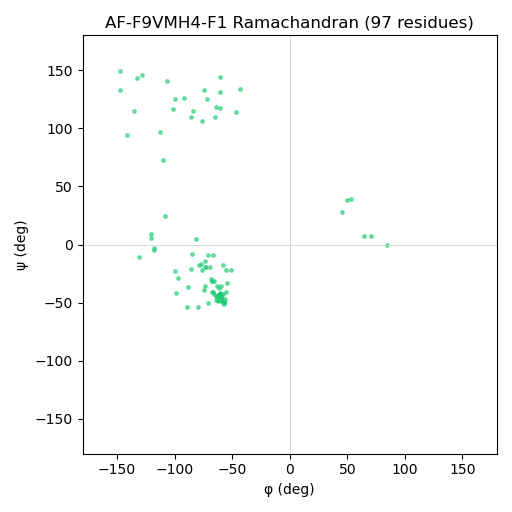r: 5.48 Å

=== Feature glossary ===
The features interleaved in this record are:

— What the protein is —

Sequence gives the chain of amino acids in standard one-letter code (A=alanine, C=cysteine, …, Y=tyrosine), read N→C. It is the only feature that is directly encoded by the gene; all structural features are derived from the folded form of this sequence.

Database cross-references. InterPro integrates a dozen domain/family signature databases into unified entries with residue-range hits. GO terms attach function/process/location labels with evidence codes. CATH codes position the fold in a four-level structural taxonomy. Organism is the NCBI-taxonomy species name.

— Where its atoms are —

Atomic coordinates in PDBx/mmCIF format — the same representation the Protein Data Bank distributes. Each line of the _atom_site loop places one backbone atom in Cartesian space (units: ångströms, origin: arbitrary).

The six renders are orthographic views along the three Cartesian axes in both directions. Representation (cartoon, sticks, or surface) and color scheme (sequence-rainbow or by-chain) vary across proteins so the training set covers all the common visualization conventions.

— Local backbone conformation —

Eight-state secondary structure (DSSP): H is the canonical α-helix, G the tighter 3₁₀-helix, I the wider π-helix; E/B are β-structure, T and S are turns and bends, and '-' is everything else. DSSP derives these from the pattern of main-chain N–H···O=C hydrogen bonds, not from the sequence.

P-SEA three-state annotation labels each residue as helix, strand, or coil based purely on the geometry of the Cα trace. It serves as a fallback when the full backbone (and thus DSSP) is unavailable.

The φ/ψ torsion pair specifies the backbone conformation at each residue. φ rotates about the N–Cα bond, ψ about the Cα–C bond. Steric clashes forbid most of the (φ, ψ) plane — the allowed regions (α-helix basin, β-sheet basin, left-handed helix) are the Ramachandran-allowed regions.

— Global shape and packing —

The geometric summary reports three shape descriptors. Rg (radius of gyration) measures how spread out the Cα atoms are about their centre of mass; compact globular proteins have small Rg, elongated or unfolded ones large. Cα contacts (<8 Å, |i−j|>4) count long-range residue pairs in spatial proximity — high for tightly packed folds, near zero for rods or random coil. The bounding-box extents give the protein's footprint along x, y, z in Å.

Solvent-accessible surface area (SASA) is the area in Å² traced out by the centre of a 1.4 Å probe sphere (a water molecule) rolled over the protein's van der Waals surface (Shrake–Rupley / Lee–Richards construction). Buried residues have near-zero SASA; fully exposed residues can exceed 200 Å². The total SASA scales roughly with the number of surface residues.

The contact map is a binary N×N matrix image: pixel (i, j) is dark where Cα_i and Cα_j are within 8 Å and |i−j|>4. Because the |i−j|>4 filter removes local helical contacts, off-diagonal stripes parallel to the main diagonal indicate parallel β-sheets; stripes perpendicular to it indicate antiparallel β-sheets. The Ramachandran plot scatters every residue's (φ, ψ) pair against the sterically allowed regions. The PAE heatmap renders the predicted-aligned-error matrix.

— Structural neighborhood —

3Di is Foldseek's structural alphabet. Each residue is assigned one of twenty discrete states based on how its Cα sits relative to its spatial (not sequential) neighbors. Aligning 3Di strings finds structural homologs roughly as well as full 3D superposition, but orders of magnitude faster.

Nearest PDB neighbors are the top structural matches found by Foldseek when searching this structure against the entire Protein Data Bank. Each hit reports a TM-score (0 to 1; >0.5 almost always implies the same fold) and an E-value. These are *structural* homologs — they may share no detectable sequence similarity.

— Confidence and disorder —

For AlphaFold models, the B-factor field carries pLDDT — the model's own estimate of local accuracy on a 0–100 scale. Regions with pLDDT<50 should be treated as essentially unmodeled; they often correspond to intrinsically disordered segments.

Crystallographic B-factors measure how much each atom's electron density is smeared out, in Å². They rise in mobile loops and surface residues and fall in the buried interior. In AlphaFold models this column is repurposed to hold pLDDT instead.

Predicted aligned error is AlphaFold's pairwise confidence. Unlike pLDDT (per-residue), PAE is per-residue-pair and captures whether two parts of the structure are correctly placed relative to each other. Units are ångströms of expected positional error.